Protein AF-A0A2V6A182-F1 (afdb_monomer)

Nearest PDB structures (foldseek):
  8a9o-assembly1_A  TM=6.576E-01  e=1.117E-03  Acinetobacter baumannii
  4yfj-assembly1_A  TM=7.147E-01  e=7.394E-03  Pseudomonas aeruginosa
  6bvc-assembly1_A-2  TM=6.873E-01  e=5.697E-03  Serratia marcescens
  7n1l-assembly7_P  TM=6.583E-01  e=4.685E-03  Brucella abortus 2308
  7n1l-assembly4_F  TM=6.719E-01  e=2.390E-02  Brucella abortus 2308

Sequence (150 aa):
ARAESLRAAAELTNTIYDGLDVGSEIRAISTQALGDTVLLSDGSRLAGFALCHCGANTEAGNDTCYIKFAAVRPGRTAARLFDRLLAACDSFAVSRRLKRIEAGVNLARQEAHQKMLARGFRIAFQGVTMHKPNEPGYSRSGMYVIDDWR

Structure (mmCIF, N/CA/C/O backbone):
data_AF-A0A2V6A182-F1
#
_entry.id   AF-A0A2V6A182-F1
#
loop_
_atom_site.group_PDB
_atom_site.id
_atom_site.type_symbol
_atom_site.label_atom_id
_atom_site.label_alt_id
_atom_site.label_comp_id
_atom_site.label_asym_id
_atom_site.label_entity_id
_atom_site.label_seq_id
_atom_site.pdbx_PDB_ins_code
_atom_site.Cartn_x
_atom_site.Cartn_y
_atom_site.Cartn_z
_atom_site.occupancy
_atom_site.B_iso_or_equiv
_atom_site.auth_seq_id
_atom_site.auth_comp_id
_atom_site.auth_asym_id
_atom_site.auth_atom_id
_atom_site.pdbx_PDB_model_num
ATOM 1 N N . ALA A 1 1 ? -13.293 7.796 -11.634 1.00 66.69 1 ALA A N 1
ATOM 2 C CA . ALA A 1 1 ? -11.907 7.307 -11.834 1.00 66.69 1 ALA A CA 1
ATOM 3 C C . ALA A 1 1 ? -10.889 8.081 -10.978 1.00 66.69 1 ALA A C 1
ATOM 5 O O . ALA A 1 1 ? -10.946 7.929 -9.772 1.00 66.69 1 ALA A O 1
ATOM 6 N N . ARG A 1 2 ? -10.001 8.954 -11.495 1.00 79.06 2 ARG A N 1
ATOM 7 C CA . ARG A 1 2 ? -8.882 9.515 -10.684 1.00 79.06 2 ARG A CA 1
ATOM 8 C C . ARG A 1 2 ? -9.300 10.344 -9.460 1.00 79.06 2 ARG A C 1
ATOM 10 O O . ARG A 1 2 ? -8.796 10.120 -8.365 1.00 79.06 2 ARG A O 1
ATOM 17 N N . ALA A 1 3 ? -10.223 11.291 -9.629 1.00 82.56 3 ALA A N 1
ATOM 18 C CA . ALA A 1 3 ? -10.722 12.119 -8.521 1.00 82.56 3 ALA A CA 1
ATOM 19 C C . ALA A 1 3 ? -11.501 11.307 -7.467 1.00 82.56 3 ALA A C 1
ATOM 21 O O . ALA A 1 3 ? -11.659 11.726 -6.326 1.00 82.56 3 ALA A O 1
ATOM 22 N N . GLU A 1 4 ? -12.014 10.147 -7.857 1.00 84.38 4 GLU A N 1
ATOM 23 C CA . GLU A 1 4 ? -12.706 9.213 -6.974 1.00 84.38 4 GLU A CA 1
ATOM 24 C C . GLU A 1 4 ? -11.703 8.344 -6.210 1.00 84.38 4 GLU A C 1
ATOM 26 O O . GLU A 1 4 ? -11.823 8.229 -4.998 1.00 84.38 4 GLU A O 1
ATOM 31 N N . SER A 1 5 ? -10.646 7.851 -6.869 1.00 85.88 5 SER A N 1
ATOM 32 C CA . SER A 1 5 ? -9.537 7.154 -6.207 1.00 85.88 5 SER A CA 1
ATOM 33 C C . SER A 1 5 ? -8.834 8.036 -5.173 1.00 85.88 5 SER A C 1
ATOM 35 O O . SER A 1 5 ? -8.532 7.560 -4.086 1.00 85.88 5 SER A O 1
ATOM 37 N N . LEU A 1 6 ? -8.625 9.326 -5.471 1.00 94.06 6 LEU A N 1
ATOM 38 C CA . LEU A 1 6 ? -8.059 10.286 -4.514 1.00 94.06 6 LEU A CA 1
ATOM 39 C C . LEU A 1 6 ? -8.958 10.474 -3.287 1.00 94.06 6 LEU A C 1
ATOM 41 O O . LEU A 1 6 ? -8.467 10.431 -2.163 1.00 94.06 6 LEU A O 1
ATOM 45 N N . ARG A 1 7 ? -10.270 10.644 -3.494 1.00 94.88 7 ARG A N 1
ATOM 46 C CA . ARG A 1 7 ? -11.231 10.769 -2.388 1.00 94.88 7 ARG A CA 1
ATOM 47 C C . ARG A 1 7 ? -11.294 9.497 -1.551 1.00 94.88 7 ARG A C 1
ATOM 49 O O . ARG A 1 7 ? -11.180 9.572 -0.337 1.00 94.88 7 ARG A O 1
ATOM 56 N N . ALA A 1 8 ? -11.386 8.334 -2.188 1.00 94.75 8 ALA A N 1
ATOM 57 C CA . ALA A 1 8 ? -11.435 7.055 -1.491 1.00 94.75 8 ALA A CA 1
ATOM 58 C C . ALA A 1 8 ? -10.136 6.747 -0.724 1.00 94.75 8 ALA A C 1
ATOM 60 O O . ALA A 1 8 ? -10.189 6.181 0.369 1.00 94.75 8 ALA A O 1
ATOM 61 N N . ALA A 1 9 ? -8.975 7.127 -1.270 1.00 96.69 9 ALA A N 1
ATOM 62 C CA . ALA A 1 9 ? -7.695 7.015 -0.579 1.00 96.69 9 ALA A CA 1
ATOM 63 C C . ALA A 1 9 ? -7.649 7.930 0.650 1.00 96.69 9 ALA A C 1
ATOM 65 O O . ALA A 1 9 ? -7.329 7.442 1.728 1.00 96.69 9 ALA A O 1
ATOM 66 N N . ALA A 1 10 ? -8.054 9.199 0.510 1.00 96.81 10 ALA A N 1
ATOM 67 C CA . ALA A 1 10 ? -8.132 10.150 1.620 1.00 96.81 10 ALA A CA 1
ATOM 68 C C . ALA A 1 10 ? -9.115 9.694 2.714 1.00 96.81 10 ALA A C 1
ATOM 70 O O . ALA A 1 10 ? -8.832 9.793 3.905 1.00 96.81 10 ALA A O 1
ATOM 71 N N . GLU A 1 11 ? -10.269 9.144 2.332 1.00 96.44 11 GLU A N 1
ATOM 72 C CA . GLU A 1 11 ? -11.206 8.537 3.281 1.00 96.44 11 GLU A CA 1
ATOM 73 C C . GLU A 1 11 ? -10.576 7.353 4.019 1.00 96.44 11 GLU A C 1
ATOM 75 O O . GLU A 1 11 ? -10.781 7.195 5.219 1.00 96.44 11 GLU A O 1
ATOM 80 N N . LEU A 1 12 ? -9.819 6.497 3.325 1.00 97.75 12 LEU A N 1
ATOM 81 C CA . LEU A 1 12 ? -9.155 5.355 3.948 1.00 97.75 12 LEU A CA 1
ATOM 82 C C . LEU A 1 12 ? -8.046 5.810 4.901 1.00 97.75 12 LEU A C 1
ATOM 84 O O . LEU A 1 12 ? -8.001 5.331 6.034 1.00 97.75 12 LEU A O 1
ATOM 88 N N . THR A 1 13 ? -7.176 6.727 4.487 1.00 97.94 13 THR A N 1
ATOM 89 C CA . THR A 1 13 ? -6.059 7.193 5.318 1.00 97.94 13 THR A CA 1
ATOM 90 C C . THR A 1 13 ? -6.530 7.957 6.552 1.00 97.94 13 THR A C 1
ATOM 92 O O . THR A 1 13 ? -5.987 7.722 7.628 1.00 97.94 13 THR A O 1
ATOM 95 N N . ASN A 1 14 ? -7.622 8.724 6.465 1.00 97.12 14 ASN A N 1
ATOM 96 C CA . ASN A 1 14 ? -8.239 9.350 7.641 1.00 97.12 14 ASN A CA 1
ATOM 97 C C . ASN A 1 14 ? -8.780 8.333 8.664 1.00 97.12 14 ASN A C 1
ATOM 99 O O . ASN A 1 14 ? -8.848 8.635 9.852 1.00 97.12 14 ASN A O 1
ATOM 103 N N . THR A 1 15 ? -9.125 7.102 8.254 1.00 96.38 15 THR A N 1
ATOM 104 C CA . THR A 1 15 ? -9.464 6.043 9.231 1.00 96.38 15 THR A CA 1
ATOM 105 C C . THR A 1 15 ? -8.251 5.469 9.965 1.00 96.38 15 THR A C 1
ATOM 107 O O . THR A 1 15 ? -8.418 4.775 10.967 1.00 96.38 15 THR A O 1
ATOM 110 N N . ILE A 1 16 ? -7.040 5.729 9.472 1.00 97.19 16 ILE A N 1
ATOM 111 C CA . ILE A 1 16 ? -5.779 5.267 10.062 1.00 97.19 16 ILE A CA 1
ATOM 112 C C . ILE A 1 16 ? -5.229 6.335 11.002 1.00 97.19 16 ILE A C 1
ATOM 114 O O . ILE A 1 16 ? -4.890 6.039 12.152 1.00 97.19 16 ILE A O 1
ATOM 118 N N . TYR A 1 17 ? -5.149 7.569 10.510 1.00 95.94 17 TYR A N 1
ATOM 119 C CA . TYR A 1 17 ? -4.673 8.715 11.264 1.00 95.94 17 TYR A CA 1
ATOM 120 C C . TYR A 1 17 ? -5.274 9.998 10.698 1.00 95.94 17 TYR A C 1
ATOM 122 O O . TYR A 1 17 ? -5.311 10.179 9.481 1.00 95.94 17 TYR A O 1
ATOM 130 N N . ASP A 1 18 ? -5.745 10.868 11.586 1.00 95.12 18 ASP A N 1
ATOM 131 C CA . ASP A 1 18 ? -6.355 12.131 11.187 1.00 95.12 18 ASP A CA 1
ATOM 132 C C . ASP A 1 18 ? -5.336 13.010 10.452 1.00 95.12 18 ASP A C 1
ATOM 134 O O . ASP A 1 18 ? -4.199 13.174 10.899 1.00 95.12 18 ASP A O 1
ATOM 138 N N . GLY A 1 19 ? -5.727 13.518 9.285 1.00 93.06 19 GLY A N 1
ATOM 139 C CA . GLY A 1 19 ? -4.863 14.336 8.437 1.00 93.06 19 GLY A CA 1
ATOM 140 C C . GLY A 1 19 ? -3.784 13.571 7.663 1.00 93.06 19 GLY A C 1
ATOM 141 O O . GLY A 1 19 ? -2.987 14.205 6.972 1.00 93.06 19 GLY A O 1
ATOM 142 N N . LEU A 1 20 ? -3.743 12.232 7.720 1.00 95.38 20 LEU A N 1
ATOM 143 C CA . LEU A 1 20 ? -2.855 11.455 6.851 1.00 95.38 20 LEU A CA 1
ATOM 144 C C . LEU A 1 20 ? -3.336 11.564 5.398 1.00 95.38 20 LEU A C 1
ATOM 146 O O . LEU A 1 20 ? -4.348 10.971 5.026 1.00 95.38 20 LEU A O 1
ATOM 150 N N . ASP A 1 21 ? -2.593 12.292 4.569 1.00 94.62 21 ASP A N 1
ATOM 151 C CA . ASP A 1 21 ? -2.889 12.492 3.149 1.00 94.62 21 ASP A CA 1
ATOM 152 C C . ASP A 1 21 ? -1.681 12.118 2.282 1.00 94.62 21 ASP A C 1
ATOM 154 O O . ASP A 1 21 ? -0.591 12.664 2.426 1.00 94.62 21 ASP A O 1
ATOM 158 N N . VAL A 1 22 ? -1.898 11.189 1.349 1.00 95.69 22 VAL A N 1
ATOM 159 C CA . VAL A 1 22 ? -0.913 10.758 0.339 1.00 95.69 22 VAL A CA 1
ATOM 160 C C . VAL A 1 22 ? -1.363 11.122 -1.081 1.00 95.69 22 VAL A C 1
ATOM 162 O O . VAL A 1 22 ? -0.897 10.570 -2.078 1.00 95.69 22 VAL A O 1
ATOM 165 N N . GLY A 1 23 ? -2.303 12.059 -1.207 1.00 95.75 23 GLY A N 1
ATOM 166 C CA . GLY A 1 23 ? -2.850 12.505 -2.480 1.00 95.75 23 GLY A CA 1
ATOM 167 C C . GLY A 1 23 ? -1.812 13.174 -3.379 1.00 95.75 23 GLY A C 1
ATOM 168 O O . GLY A 1 23 ? -1.917 13.061 -4.603 1.00 95.75 23 GLY A O 1
ATOM 169 N N . SER A 1 24 ? -0.807 13.849 -2.809 1.00 94.62 24 SER A N 1
ATOM 170 C CA . SER A 1 24 ? 0.342 14.371 -3.566 1.00 94.62 24 SER A CA 1
ATOM 171 C C . SER A 1 24 ? 1.125 13.243 -4.229 1.00 94.62 24 SER A C 1
ATOM 173 O O . SER A 1 24 ? 1.397 13.339 -5.422 1.00 94.62 24 SER A O 1
ATOM 175 N N . GLU A 1 25 ? 1.384 12.154 -3.506 1.00 94.31 25 GLU A N 1
ATOM 176 C CA . GLU A 1 25 ? 2.102 10.977 -4.006 1.00 94.31 25 GLU A CA 1
ATOM 177 C C . GLU A 1 25 ? 1.318 10.270 -5.118 1.00 94.31 25 GLU A C 1
ATOM 179 O O . GLU A 1 25 ? 1.850 10.010 -6.197 1.00 94.31 25 GLU A O 1
ATOM 184 N N . ILE A 1 26 ? 0.010 10.055 -4.922 1.00 95.12 26 ILE A N 1
ATOM 185 C CA . ILE A 1 26 ? -0.874 9.506 -5.968 1.00 95.12 26 ILE A CA 1
ATOM 186 C C . ILE A 1 26 ? -0.833 10.391 -7.220 1.00 95.12 26 ILE A C 1
ATOM 188 O O . ILE A 1 26 ? -0.831 9.899 -8.354 1.00 95.12 26 ILE A O 1
ATOM 192 N N . ARG A 1 27 ? -0.812 11.720 -7.041 1.00 95.19 27 ARG A N 1
ATOM 193 C CA . ARG A 1 27 ? -0.713 12.640 -8.175 1.00 95.19 27 ARG A CA 1
ATOM 194 C C . ARG A 1 27 ? 0.639 12.527 -8.870 1.00 95.19 27 ARG A C 1
ATOM 196 O O . ARG A 1 27 ? 0.631 12.404 -10.095 1.00 95.19 27 ARG A O 1
ATOM 203 N N . ALA A 1 28 ? 1.727 12.523 -8.102 1.00 93.44 28 ALA A N 1
ATOM 204 C CA . ALA A 1 28 ? 3.100 12.442 -8.581 1.00 93.44 28 ALA A CA 1
ATOM 205 C C . ALA A 1 28 ? 3.329 11.188 -9.428 1.00 93.44 28 ALA A C 1
ATOM 207 O O . ALA A 1 28 ? 3.796 11.319 -10.560 1.00 93.44 28 ALA A O 1
ATOM 208 N N . ILE A 1 29 ? 2.891 10.014 -8.948 1.00 93.31 29 ILE A N 1
ATOM 209 C CA . ILE A 1 29 ? 2.988 8.740 -9.679 1.00 93.31 29 ILE A CA 1
ATOM 210 C C . ILE A 1 29 ? 2.455 8.875 -11.099 1.00 93.31 29 ILE A C 1
ATOM 212 O O . ILE A 1 29 ? 3.135 8.516 -12.059 1.00 93.31 29 ILE A O 1
ATOM 216 N N . SER A 1 30 ? 1.259 9.443 -11.246 1.00 90.88 30 SER A N 1
ATOM 217 C CA . SER A 1 30 ? 0.649 9.580 -12.562 1.00 90.88 30 SER A CA 1
ATOM 218 C C . SER A 1 30 ? 1.258 10.709 -13.395 1.00 90.88 30 SER A C 1
ATOM 220 O O . SER A 1 30 ? 1.382 10.546 -14.604 1.00 90.88 30 SER A O 1
ATOM 222 N N . THR A 1 31 ? 1.611 11.853 -12.801 1.00 93.81 31 THR A N 1
ATOM 223 C CA . THR A 1 31 ? 2.147 12.997 -13.565 1.00 93.81 31 THR A CA 1
ATOM 224 C C . THR A 1 31 ? 3.588 12.796 -14.018 1.00 93.81 31 THR A C 1
ATOM 226 O O . THR A 1 31 ? 3.985 13.365 -15.026 1.00 93.81 31 THR A O 1
ATOM 229 N N . GLN A 1 32 ? 4.365 12.011 -13.272 1.00 93.50 32 GLN A N 1
ATOM 230 C CA . GLN A 1 32 ? 5.792 11.786 -13.515 1.00 93.50 32 GLN A CA 1
ATOM 231 C C . GLN A 1 32 ? 6.084 10.356 -13.999 1.00 93.50 32 GLN A C 1
ATOM 233 O O . GLN A 1 32 ? 7.243 9.990 -14.153 1.00 93.50 32 GLN A O 1
ATOM 238 N N . ALA A 1 3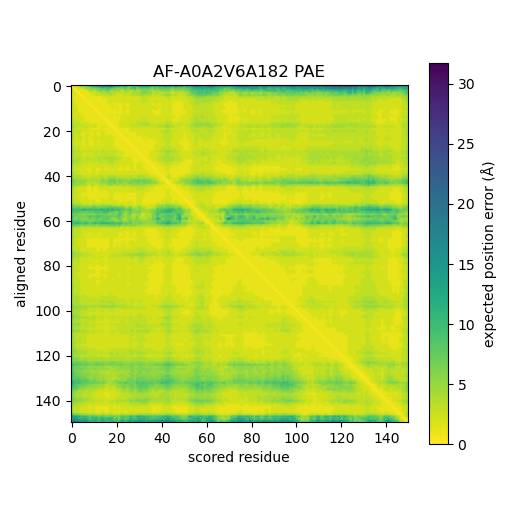3 ? 5.042 9.551 -14.245 1.00 92.44 33 ALA A N 1
ATOM 239 C CA . ALA A 1 33 ? 5.149 8.159 -14.685 1.00 92.44 33 ALA A CA 1
ATOM 240 C C . ALA A 1 33 ? 6.057 7.299 -13.780 1.00 92.44 33 ALA A C 1
ATOM 242 O O . ALA A 1 33 ? 6.861 6.506 -14.265 1.00 92.44 33 ALA A O 1
ATOM 243 N N . LEU A 1 34 ? 5.915 7.448 -12.458 1.00 94.38 34 LEU A N 1
ATOM 244 C CA . LEU A 1 34 ? 6.768 6.757 -11.478 1.00 94.38 34 LEU A CA 1
ATOM 245 C C . LEU A 1 34 ? 6.354 5.303 -11.237 1.00 94.38 34 LEU A C 1
ATOM 247 O O . LEU A 1 34 ? 7.073 4.564 -10.576 1.00 94.38 34 LEU A O 1
ATOM 251 N N . GLY A 1 35 ? 5.190 4.889 -11.735 1.00 94.38 35 GLY A N 1
ATOM 252 C CA . GLY A 1 35 ? 4.637 3.558 -11.528 1.00 94.38 35 GLY A CA 1
ATOM 253 C C . GLY A 1 35 ? 3.116 3.583 -11.557 1.00 94.38 35 GLY A C 1
ATOM 254 O O . GLY A 1 35 ? 2.536 4.185 -12.460 1.00 94.38 35 GLY A O 1
ATOM 255 N N . ASP A 1 36 ? 2.469 2.933 -10.591 1.00 95.75 36 ASP A N 1
ATOM 256 C CA . ASP A 1 36 ? 1.009 2.824 -10.550 1.00 95.75 36 ASP A CA 1
ATOM 257 C C . ASP A 1 36 ? 0.449 2.777 -9.120 1.00 95.75 36 ASP A C 1
ATOM 259 O O . ASP A 1 36 ? 1.152 2.476 -8.152 1.00 95.75 36 ASP A O 1
ATOM 263 N N . THR A 1 37 ? -0.848 3.056 -8.992 1.00 96.50 37 THR A N 1
ATOM 264 C CA . THR A 1 37 ? -1.595 2.869 -7.746 1.00 96.50 37 THR A CA 1
ATOM 265 C C . THR A 1 37 ? -2.405 1.579 -7.829 1.00 96.50 37 THR A C 1
ATOM 267 O O . THR A 1 37 ? -3.422 1.507 -8.517 1.00 96.50 37 THR A O 1
ATOM 270 N N . VAL A 1 38 ? -1.995 0.561 -7.073 1.00 97.38 38 VAL A N 1
ATOM 271 C CA . VAL A 1 38 ? -2.753 -0.688 -6.935 1.00 97.38 38 VAL A CA 1
ATOM 272 C C . VAL A 1 38 ? -3.932 -0.444 -5.998 1.00 97.38 38 VAL A C 1
ATOM 274 O O . VAL A 1 38 ? -3.744 -0.010 -4.863 1.00 97.38 38 VAL A O 1
ATOM 277 N N . LEU A 1 39 ? -5.151 -0.735 -6.454 1.00 97.12 39 LEU A N 1
ATOM 278 C CA . LEU A 1 39 ? -6.383 -0.557 -5.683 1.00 97.12 39 LEU A CA 1
ATOM 279 C C . LEU A 1 39 ? -6.986 -1.914 -5.310 1.00 97.12 39 LEU A C 1
ATOM 281 O O . LEU A 1 39 ? -7.140 -2.792 -6.156 1.00 97.12 39 LEU A O 1
ATOM 285 N N . LEU A 1 40 ? -7.373 -2.068 -4.044 1.00 97.56 40 LEU A N 1
ATOM 286 C CA . LEU A 1 40 ? -8.094 -3.228 -3.533 1.00 97.56 40 LEU A CA 1
ATOM 287 C C . LEU A 1 40 ? -9.499 -2.807 -3.098 1.00 97.56 40 LEU A C 1
ATOM 289 O O . LEU A 1 40 ? -9.668 -2.119 -2.089 1.00 97.56 40 LEU A O 1
ATOM 293 N N . SER A 1 41 ? -10.510 -3.274 -3.824 1.00 94.88 41 SER A N 1
ATOM 294 C CA . SER A 1 41 ? -11.918 -3.049 -3.484 1.00 94.88 41 SER A CA 1
ATOM 295 C C . SER A 1 41 ? -12.497 -4.188 -2.636 1.00 94.88 41 SER A C 1
ATOM 297 O O . SER A 1 41 ? -12.107 -5.357 -2.760 1.00 94.88 41 SER A O 1
ATOM 299 N N . ASP A 1 42 ? -13.459 -3.844 -1.783 1.00 91.06 42 ASP A N 1
ATOM 300 C CA . ASP A 1 42 ? -14.355 -4.781 -1.100 1.00 91.06 42 ASP A CA 1
ATOM 301 C C . ASP A 1 42 ? -15.795 -4.280 -1.285 1.00 91.06 42 ASP A C 1
ATOM 303 O O . ASP A 1 42 ? -16.215 -3.282 -0.691 1.00 91.06 42 ASP A O 1
ATOM 307 N N . GLY A 1 43 ? -16.512 -4.904 -2.224 1.00 89.56 43 GLY A N 1
ATOM 308 C CA . GLY A 1 43 ? -17.769 -4.374 -2.751 1.00 89.56 43 GLY A CA 1
ATOM 309 C C . GLY A 1 43 ? -17.573 -3.014 -3.428 1.00 89.56 43 GLY A C 1
ATOM 310 O O . GLY A 1 43 ? -16.707 -2.855 -4.287 1.00 89.56 43 GLY A O 1
ATOM 311 N N . SER A 1 44 ? -18.374 -2.025 -3.029 1.00 85.62 44 SER A N 1
ATOM 312 C CA . SER A 1 44 ? -18.333 -0.658 -3.567 1.00 85.62 44 SER A CA 1
ATOM 313 C C . SER A 1 44 ? -17.300 0.253 -2.898 1.00 85.62 44 SER A C 1
ATOM 315 O O . SER A 1 44 ? -17.203 1.425 -3.257 1.00 85.62 44 SER A O 1
ATOM 317 N N . ARG A 1 45 ? -16.545 -0.239 -1.907 1.00 90.62 45 ARG A N 1
ATOM 318 C CA . ARG A 1 45 ? -15.625 0.584 -1.111 1.00 90.62 45 ARG A CA 1
ATOM 319 C C . ARG A 1 45 ? -14.172 0.202 -1.346 1.00 90.62 45 ARG A C 1
ATOM 321 O O . ARG A 1 45 ? -13.836 -0.972 -1.497 1.00 90.62 45 ARG A O 1
ATOM 328 N N . LEU A 1 46 ? -13.296 1.204 -1.274 1.00 96.62 46 LEU A N 1
ATOM 329 C CA . LEU A 1 46 ? -11.857 0.976 -1.208 1.00 96.62 46 LEU A CA 1
ATOM 330 C C . LEU A 1 46 ? -11.507 0.344 0.146 1.00 96.62 46 LEU A C 1
ATOM 332 O O . LEU A 1 46 ? -11.787 0.905 1.216 1.00 96.62 46 LEU A O 1
ATOM 336 N N . ALA A 1 47 ? 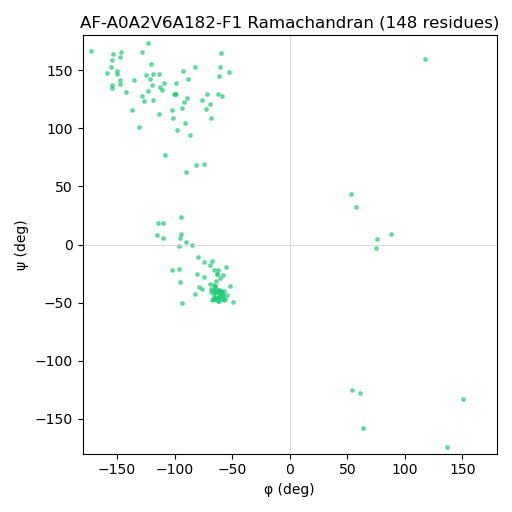-10.918 -0.844 0.076 1.00 97.75 47 ALA A N 1
ATOM 337 C CA . ALA A 1 47 ? -10.508 -1.653 1.215 1.00 97.75 47 ALA A CA 1
ATOM 338 C C . ALA A 1 47 ? -8.999 -1.579 1.468 1.00 97.75 47 ALA A C 1
ATOM 340 O O . ALA A 1 47 ? -8.558 -1.813 2.591 1.00 97.75 47 ALA A O 1
ATOM 341 N N . GLY A 1 48 ? -8.221 -1.222 0.449 1.00 98.44 48 GLY A N 1
ATOM 342 C CA . GLY A 1 48 ? -6.806 -0.910 0.562 1.00 98.44 48 GLY A CA 1
ATOM 343 C C . GLY A 1 48 ? -6.231 -0.376 -0.737 1.00 98.44 48 GLY A C 1
ATOM 344 O O . GLY A 1 48 ? 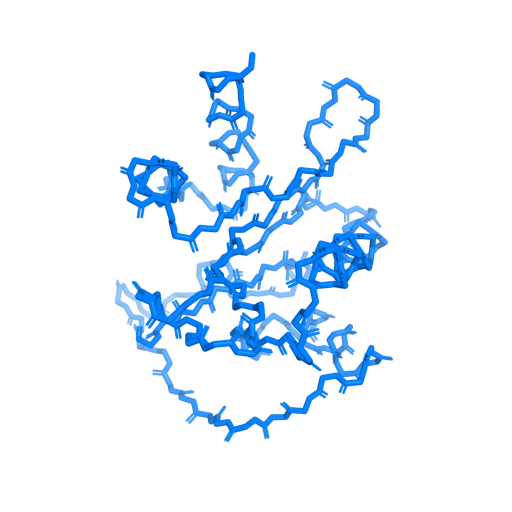-6.865 -0.473 -1.786 1.00 98.44 48 GLY A O 1
ATOM 345 N N . PHE A 1 49 ? -5.035 0.188 -0.667 1.00 98.56 49 PHE A N 1
ATOM 346 C CA . PHE A 1 49 ? -4.294 0.621 -1.843 1.00 98.56 49 PHE A CA 1
ATOM 347 C C . PHE A 1 49 ? -2.791 0.638 -1.580 1.00 98.56 49 PHE A C 1
ATOM 349 O O . PHE A 1 49 ? -2.360 0.708 -0.429 1.00 98.56 49 PHE A O 1
ATOM 356 N N . ALA A 1 50 ? -2.009 0.587 -2.654 1.00 98.44 50 ALA A N 1
ATOM 357 C CA . ALA A 1 50 ? -0.559 0.691 -2.620 1.00 98.44 50 ALA A CA 1
ATOM 358 C C . ALA A 1 50 ? -0.050 1.626 -3.722 1.00 98.44 50 ALA A C 1
ATOM 360 O O . ALA A 1 50 ? -0.564 1.631 -4.839 1.00 98.44 50 ALA A O 1
ATOM 361 N N . LEU A 1 51 ? 0.964 2.413 -3.387 1.00 97.31 51 LEU A N 1
ATOM 362 C CA . LEU A 1 51 ? 1.700 3.308 -4.266 1.00 97.31 51 LEU A CA 1
ATOM 363 C C . LEU A 1 51 ? 2.977 2.586 -4.691 1.00 97.31 51 LEU A C 1
ATOM 365 O O . LEU A 1 51 ? 3.938 2.507 -3.924 1.00 97.31 51 LEU A O 1
ATOM 369 N N . CYS A 1 52 ? 2.951 1.997 -5.884 1.00 97.25 52 CYS A N 1
ATOM 370 C CA . CYS A 1 52 ? 4.028 1.164 -6.399 1.00 97.25 52 CYS A CA 1
ATOM 371 C C . CYS A 1 52 ? 4.857 1.958 -7.404 1.00 97.25 52 CYS A C 1
ATOM 373 O O . CYS A 1 52 ? 4.359 2.325 -8.466 1.00 97.25 52 CYS A O 1
ATOM 375 N N . HIS A 1 53 ? 6.126 2.191 -7.085 1.00 96.19 53 HIS A N 1
ATOM 376 C CA . HIS A 1 53 ? 7.100 2.746 -8.012 1.00 96.19 53 HIS A CA 1
ATOM 377 C C . HIS A 1 53 ? 7.787 1.632 -8.809 1.00 96.19 53 HIS A C 1
ATOM 379 O O . HIS A 1 53 ? 8.080 0.561 -8.269 1.00 96.19 53 HIS A O 1
ATOM 385 N N . CYS A 1 54 ? 8.061 1.888 -10.086 1.00 94.25 54 CYS A N 1
ATOM 386 C CA . CYS A 1 54 ? 8.824 0.987 -10.943 1.00 94.25 54 CYS A CA 1
ATOM 387 C C . CYS A 1 54 ? 9.525 1.738 -12.084 1.00 94.25 54 CYS A C 1
ATOM 389 O O . CYS A 1 54 ? 8.907 2.558 -12.763 1.00 94.25 54 CYS A O 1
ATOM 391 N N . GLY A 1 55 ? 10.785 1.385 -12.355 1.00 89.50 55 GLY A N 1
ATOM 392 C CA . GLY A 1 55 ? 11.556 1.882 -13.497 1.00 89.50 55 GLY A CA 1
ATOM 393 C C . GLY A 1 55 ? 12.795 2.690 -13.103 1.00 89.50 55 GLY A C 1
ATOM 394 O O . GLY A 1 55 ? 12.889 3.223 -11.998 1.00 89.50 55 GLY A O 1
ATOM 395 N N . ALA A 1 56 ? 13.739 2.799 -14.044 1.00 82.25 56 ALA A N 1
ATOM 396 C CA . ALA A 1 56 ? 15.073 3.387 -13.858 1.00 82.25 56 ALA A CA 1
ATOM 397 C C . ALA A 1 56 ? 15.078 4.785 -13.226 1.00 82.25 56 ALA A C 1
ATOM 399 O O . ALA A 1 56 ? 15.969 5.115 -12.452 1.00 82.25 56 ALA A O 1
ATOM 400 N N . ASN A 1 57 ? 14.077 5.598 -13.566 1.00 85.19 57 ASN A N 1
ATOM 401 C CA . ASN A 1 57 ? 13.980 7.002 -13.167 1.00 85.19 57 ASN A CA 1
ATOM 402 C C . ASN A 1 57 ? 13.142 7.186 -11.892 1.00 85.19 57 ASN A C 1
ATOM 404 O O . ASN A 1 57 ? 12.540 8.236 -11.684 1.00 85.19 57 ASN A O 1
ATOM 408 N N . THR A 1 58 ? 13.047 6.142 -11.072 1.00 86.56 58 THR A N 1
ATOM 409 C CA . THR A 1 58 ? 12.242 6.111 -9.849 1.00 86.56 58 THR A CA 1
ATOM 410 C C . THR A 1 58 ? 13.098 5.639 -8.681 1.00 86.56 58 THR A C 1
ATOM 412 O O . THR A 1 58 ? 14.149 5.030 -8.879 1.00 86.56 58 THR A O 1
ATOM 415 N N . GLU A 1 59 ? 12.609 5.838 -7.458 1.00 80.69 59 GLU A N 1
ATOM 416 C CA . GLU A 1 59 ? 13.220 5.290 -6.234 1.00 80.69 59 GLU A CA 1
ATOM 417 C C . GLU A 1 59 ? 13.399 3.756 -6.276 1.00 80.69 59 GLU A C 1
ATOM 419 O O . GLU A 1 59 ? 14.214 3.214 -5.538 1.00 80.69 59 GLU A O 1
ATOM 424 N N . ALA A 1 60 ? 12.679 3.049 -7.157 1.00 84.88 60 ALA A N 1
ATOM 425 C CA . ALA A 1 60 ? 12.742 1.595 -7.280 1.00 84.88 60 ALA A CA 1
ATOM 426 C C . ALA A 1 60 ? 13.943 1.089 -8.106 1.00 84.88 60 ALA A C 1
ATOM 428 O O . ALA A 1 60 ? 14.365 -0.060 -7.967 1.00 84.88 60 ALA A O 1
ATOM 429 N N . GLY A 1 61 ? 14.478 1.905 -9.017 1.00 88.56 61 GLY A N 1
ATOM 430 C CA . GLY A 1 61 ? 15.399 1.425 -10.047 1.00 88.56 61 GLY A CA 1
ATOM 431 C C . GLY A 1 61 ? 14.759 0.412 -11.017 1.00 88.56 61 GLY A C 1
ATOM 432 O O . GLY A 1 61 ? 13.544 0.371 -11.212 1.00 88.56 61 GLY A O 1
ATOM 433 N N . ASN A 1 62 ? 15.591 -0.402 -11.677 1.00 85.50 62 ASN A N 1
ATOM 434 C CA . ASN A 1 62 ? 15.186 -1.168 -12.869 1.00 85.50 62 ASN A CA 1
ATOM 435 C C . ASN A 1 62 ? 14.371 -2.442 -12.606 1.00 85.50 62 ASN A C 1
ATOM 437 O O . ASN A 1 62 ? 13.494 -2.771 -13.396 1.00 85.50 62 ASN A O 1
ATOM 441 N N . ASP A 1 63 ? 14.674 -3.172 -11.534 1.00 93.50 63 ASP A N 1
ATOM 442 C CA . ASP A 1 63 ? 14.197 -4.550 -11.333 1.00 93.50 63 ASP A CA 1
ATOM 443 C C . ASP A 1 63 ? 13.254 -4.693 -10.124 1.00 93.50 63 ASP A C 1
ATOM 445 O O . ASP A 1 63 ? 12.895 -5.810 -9.739 1.00 93.50 63 ASP A O 1
ATOM 449 N N . THR A 1 64 ? 12.849 -3.580 -9.514 1.00 95.94 64 THR A N 1
ATOM 450 C CA . THR A 1 64 ? 12.112 -3.570 -8.246 1.00 95.94 64 THR A CA 1
ATOM 451 C C . THR A 1 64 ? 10.746 -2.920 -8.411 1.00 95.94 64 THR A C 1
ATOM 453 O O . THR A 1 64 ? 10.608 -1.873 -9.038 1.00 95.94 64 THR A O 1
ATOM 456 N N . CYS A 1 65 ? 9.732 -3.528 -7.799 1.00 97.06 65 CYS A N 1
ATOM 457 C CA . CYS A 1 65 ? 8.492 -2.850 -7.444 1.00 97.06 65 CYS A CA 1
ATOM 458 C C . CYS A 1 65 ? 8.646 -2.298 -6.029 1.00 97.06 65 CYS A C 1
ATOM 460 O O . CYS A 1 65 ? 8.592 -3.051 -5.056 1.00 97.06 65 CYS A O 1
ATOM 462 N N . TYR A 1 66 ? 8.850 -0.996 -5.904 1.00 97.00 66 TYR A N 1
ATOM 463 C CA . TYR A 1 66 ? 9.005 -0.364 -4.602 1.00 97.00 66 TYR A CA 1
ATOM 464 C C . TYR A 1 66 ? 7.659 0.164 -4.108 1.00 97.00 66 TYR A C 1
ATOM 466 O O . TYR A 1 66 ? 7.038 1.013 -4.744 1.00 97.00 66 TYR A O 1
ATOM 474 N N . ILE A 1 67 ? 7.176 -0.365 -2.988 1.00 97.56 67 ILE A N 1
ATOM 475 C CA . ILE A 1 67 ? 5.936 0.074 -2.351 1.00 97.56 67 ILE A CA 1
ATOM 476 C C . ILE A 1 67 ? 6.278 1.241 -1.423 1.00 97.56 67 ILE A C 1
ATOM 478 O O . ILE A 1 67 ? 6.641 1.030 -0.265 1.00 97.56 67 ILE A O 1
ATOM 482 N N . LYS A 1 68 ? 6.136 2.467 -1.935 1.00 95.75 68 LYS A N 1
ATOM 483 C CA . LYS A 1 68 ? 6.416 3.701 -1.182 1.00 95.75 68 LYS A CA 1
ATOM 484 C C . LYS A 1 68 ? 5.427 3.897 -0.032 1.00 95.75 68 LYS A C 1
ATOM 486 O O . LYS A 1 68 ? 5.794 4.313 1.062 1.00 95.75 68 LYS A O 1
ATOM 491 N N . PHE A 1 69 ? 4.164 3.564 -0.284 1.00 97.81 69 PHE A N 1
ATOM 492 C CA . PHE A 1 69 ? 3.100 3.577 0.711 1.00 97.81 69 PHE A CA 1
ATOM 493 C C . PHE A 1 69 ? 2.093 2.477 0.400 1.00 97.81 69 PHE A C 1
ATOM 495 O O . PHE A 1 69 ? 1.752 2.264 -0.761 1.00 97.81 69 PHE A O 1
ATOM 502 N N . ALA A 1 70 ? 1.564 1.804 1.412 1.00 98.44 70 ALA A N 1
ATOM 503 C CA . ALA A 1 70 ? 0.376 0.981 1.258 1.00 98.44 70 ALA A CA 1
ATOM 504 C C . ALA A 1 70 ? -0.420 0.933 2.550 1.00 98.44 70 ALA A C 1
ATOM 506 O O . ALA A 1 70 ? 0.138 0.927 3.643 1.00 98.44 70 ALA A O 1
ATOM 507 N N . ALA A 1 71 ? -1.733 0.841 2.426 1.00 98.50 71 ALA A N 1
ATOM 508 C CA . ALA A 1 71 ? -2.610 0.781 3.575 1.00 98.50 71 ALA A CA 1
ATOM 509 C C . ALA A 1 71 ? -3.866 -0.020 3.263 1.00 98.50 71 ALA A C 1
ATOM 511 O O . ALA A 1 71 ? -4.371 -0.013 2.139 1.00 98.50 71 ALA A O 1
ATOM 512 N N . VAL A 1 72 ? -4.406 -0.672 4.287 1.00 98.62 72 VAL A N 1
ATOM 513 C CA . VAL A 1 72 ? -5.745 -1.264 4.253 1.00 98.62 72 VAL A CA 1
ATOM 514 C C . VAL A 1 72 ? -6.612 -0.659 5.341 1.00 98.62 72 VAL A C 1
ATOM 516 O O . VAL A 1 72 ? -6.118 -0.172 6.358 1.00 98.62 72 VAL A O 1
ATOM 519 N N . ARG A 1 73 ? -7.926 -0.704 5.131 1.00 97.38 73 ARG A N 1
ATOM 520 C CA . ARG A 1 73 ? -8.898 -0.215 6.101 1.00 97.38 73 ARG A CA 1
ATOM 521 C C . ARG A 1 73 ? -8.742 -0.972 7.431 1.00 97.38 73 ARG A C 1
ATOM 523 O O . ARG A 1 73 ? -8.783 -2.208 7.416 1.00 97.38 73 ARG A O 1
ATOM 530 N N . PRO A 1 74 ? -8.611 -0.269 8.571 1.00 96.81 74 PRO A N 1
ATOM 531 C CA . PRO A 1 74 ? -8.570 -0.906 9.880 1.00 96.81 74 PRO A CA 1
ATOM 532 C C . PRO A 1 74 ? -9.843 -1.698 10.189 1.00 96.81 74 PRO A C 1
ATOM 534 O O . PRO A 1 74 ? -10.934 -1.377 9.716 1.00 96.81 74 PRO A O 1
ATOM 537 N N . GLY A 1 75 ? -9.708 -2.726 11.025 1.00 95.81 75 GLY A N 1
ATOM 538 C CA . GLY A 1 75 ? -10.826 -3.536 11.501 1.00 95.81 75 GLY A CA 1
ATOM 539 C C . GLY A 1 75 ? -10.525 -5.031 11.494 1.00 95.81 75 GLY A C 1
ATOM 540 O O . GLY A 1 75 ? -9.416 -5.469 11.195 1.00 95.81 75 GLY A O 1
ATOM 541 N N . ARG A 1 76 ? -11.546 -5.839 11.801 1.00 95.94 76 ARG A N 1
ATOM 542 C CA . ARG A 1 76 ? -11.415 -7.299 11.979 1.00 95.94 76 ARG A CA 1
ATOM 543 C C . ARG A 1 76 ? -10.863 -8.030 10.752 1.00 95.94 76 ARG A C 1
ATOM 545 O O . ARG A 1 76 ? -10.267 -9.091 10.883 1.00 95.94 76 ARG A O 1
ATOM 552 N N . THR A 1 77 ? -11.060 -7.477 9.558 1.00 96.50 77 THR A N 1
ATOM 553 C CA . THR A 1 77 ? -10.598 -8.065 8.295 1.00 96.50 77 THR A CA 1
ATOM 554 C C . THR A 1 77 ? -9.258 -7.513 7.818 1.00 96.50 77 THR A C 1
ATOM 556 O O . THR A 1 77 ? -8.780 -7.972 6.782 1.00 96.50 77 THR A O 1
ATOM 559 N N . ALA A 1 78 ? -8.641 -6.562 8.530 1.00 97.81 78 ALA A N 1
ATOM 560 C CA . ALA A 1 78 ? -7.460 -5.839 8.057 1.00 97.81 78 ALA A CA 1
ATOM 561 C C . ALA A 1 78 ? -6.284 -6.776 7.737 1.00 97.81 78 ALA A C 1
ATOM 563 O O . ALA A 1 78 ? -5.695 -6.661 6.669 1.00 97.81 78 ALA A O 1
ATOM 564 N N . ALA A 1 79 ? -6.037 -7.796 8.566 1.00 98.19 79 ALA A N 1
ATOM 565 C CA . ALA A 1 79 ? -5.009 -8.807 8.306 1.00 98.19 79 ALA A CA 1
ATOM 566 C C . ALA A 1 79 ? -5.193 -9.510 6.947 1.00 98.19 79 ALA A C 1
ATOM 568 O O . ALA A 1 79 ? -4.257 -9.628 6.161 1.00 98.19 79 ALA A O 1
ATOM 569 N N . ARG A 1 80 ? -6.428 -9.940 6.650 1.00 97.94 80 ARG A N 1
ATOM 570 C CA . ARG A 1 80 ? -6.788 -10.604 5.387 1.00 97.94 80 ARG A CA 1
ATOM 571 C C . ARG A 1 80 ? -6.720 -9.638 4.205 1.00 97.94 80 ARG A C 1
ATOM 573 O O . ARG A 1 80 ? -6.329 -10.033 3.110 1.00 97.94 80 ARG A O 1
ATOM 580 N N . LEU A 1 81 ? -7.134 -8.386 4.403 1.00 98.44 81 LEU A N 1
ATOM 581 C CA . LEU A 1 81 ? -7.030 -7.351 3.375 1.00 98.44 81 LEU A CA 1
ATOM 582 C C . LEU A 1 81 ? -5.567 -7.050 3.051 1.00 98.44 81 LEU A C 1
ATOM 584 O O . LEU A 1 81 ? -5.238 -6.902 1.880 1.00 98.44 81 LEU A O 1
ATOM 588 N N . PHE A 1 82 ? -4.691 -7.024 4.054 1.00 98.62 82 PHE A N 1
ATOM 589 C CA . PHE A 1 82 ? -3.266 -6.782 3.864 1.00 98.62 82 PHE A CA 1
ATOM 590 C C . PHE A 1 82 ? -2.601 -7.908 3.068 1.00 98.62 82 PHE A C 1
ATOM 592 O O . PHE A 1 82 ? -1.885 -7.633 2.109 1.00 98.62 82 PHE A O 1
ATOM 599 N N . ASP A 1 83 ? -2.928 -9.171 3.364 1.00 98.56 83 ASP A N 1
ATOM 600 C CA . ASP A 1 83 ? -2.476 -10.314 2.558 1.00 98.56 83 ASP A CA 1
ATOM 601 C C . ASP A 1 83 ? -2.915 -10.208 1.091 1.00 98.56 83 ASP A C 1
ATOM 603 O O . ASP A 1 83 ? -2.124 -10.461 0.179 1.00 98.56 83 ASP A O 1
ATOM 607 N N . ARG A 1 84 ? -4.174 -9.812 0.855 1.00 98.44 84 ARG A N 1
ATOM 608 C CA . ARG A 1 84 ? -4.707 -9.590 -0.499 1.00 98.44 84 ARG A CA 1
ATOM 609 C C . ARG A 1 84 ? -4.005 -8.431 -1.201 1.00 98.44 84 ARG A C 1
ATOM 611 O O . ARG A 1 84 ? -3.726 -8.541 -2.390 1.00 98.44 84 ARG A O 1
ATOM 618 N N . LEU A 1 85 ? -3.724 -7.343 -0.486 1.00 98.75 85 LEU A N 1
ATOM 619 C CA . LEU A 1 85 ? -3.044 -6.179 -1.046 1.00 98.75 85 LEU A CA 1
ATOM 620 C C . LEU A 1 85 ? -1.606 -6.524 -1.446 1.00 98.75 85 LEU A C 1
ATOM 622 O O . LEU A 1 85 ? -1.211 -6.222 -2.565 1.00 98.75 85 LEU A O 1
ATOM 626 N N . LEU A 1 86 ? -0.856 -7.234 -0.596 1.00 98.56 86 LEU A N 1
ATOM 627 C CA . LEU A 1 86 ? 0.492 -7.700 -0.935 1.00 98.56 86 LEU A CA 1
ATOM 628 C C . LEU A 1 86 ? 0.490 -8.647 -2.145 1.00 98.56 86 LEU A C 1
ATOM 630 O O . LEU A 1 86 ? 1.360 -8.533 -3.003 1.00 98.56 86 LEU A O 1
ATOM 634 N N . ALA A 1 87 ? -0.499 -9.540 -2.257 1.00 98.38 87 ALA A N 1
ATOM 635 C CA . ALA A 1 87 ? -0.659 -10.394 -3.438 1.00 98.38 87 ALA A CA 1
ATOM 636 C C . ALA A 1 87 ? -0.986 -9.595 -4.716 1.00 98.38 87 ALA A C 1
ATOM 638 O O . ALA A 1 87 ? -0.525 -9.941 -5.804 1.00 98.38 87 ALA A O 1
ATOM 639 N N . ALA A 1 88 ? -1.762 -8.514 -4.595 1.00 98.50 88 ALA A N 1
ATOM 640 C CA . ALA A 1 88 ? -2.046 -7.617 -5.711 1.00 98.50 88 ALA A CA 1
ATOM 641 C C . ALA A 1 88 ? -0.791 -6.843 -6.151 1.00 98.50 88 ALA A C 1
ATOM 643 O O . ALA A 1 88 ? -0.538 -6.734 -7.349 1.00 98.50 88 ALA A O 1
ATOM 644 N N . CYS A 1 89 ? 0.031 -6.373 -5.205 1.00 98.38 89 CYS A N 1
ATOM 645 C CA . CYS A 1 89 ? 1.325 -5.754 -5.509 1.00 98.38 89 CYS A CA 1
ATOM 646 C C . CYS A 1 89 ? 2.290 -6.734 -6.191 1.00 98.38 89 CYS A C 1
ATOM 648 O O . CYS A 1 89 ? 2.981 -6.355 -7.131 1.00 98.38 89 CYS A O 1
ATOM 650 N N . ASP A 1 90 ? 2.306 -7.997 -5.762 1.00 97.69 90 ASP A N 1
ATOM 651 C CA . ASP A 1 90 ? 3.097 -9.055 -6.401 1.00 97.69 90 ASP A CA 1
ATOM 652 C C . ASP A 1 90 ? 2.640 -9.324 -7.839 1.00 97.69 90 ASP A C 1
ATOM 654 O O . ASP A 1 90 ? 3.442 -9.297 -8.772 1.00 97.69 90 ASP A O 1
ATOM 658 N N . SER A 1 91 ? 1.328 -9.436 -8.053 1.00 98.06 91 SER A N 1
ATOM 659 C CA . SER A 1 91 ? 0.751 -9.570 -9.398 1.00 98.06 91 SER A CA 1
ATOM 660 C C . SER A 1 91 ? 1.100 -8.373 -10.293 1.00 98.06 91 SER A C 1
ATOM 662 O O . SER A 1 91 ? 1.427 -8.546 -11.470 1.00 98.06 91 SER A O 1
ATOM 664 N N . PHE A 1 92 ? 1.082 -7.156 -9.739 1.00 97.81 92 PHE A N 1
ATOM 665 C CA . PHE A 1 92 ? 1.530 -5.954 -10.438 1.00 97.81 92 PHE A CA 1
ATOM 666 C C . PHE A 1 92 ? 3.018 -6.040 -10.808 1.00 97.81 92 PHE A C 1
ATOM 668 O O . PHE A 1 92 ? 3.359 -5.834 -11.974 1.00 97.81 92 PHE A O 1
ATOM 675 N N . ALA A 1 93 ? 3.892 -6.410 -9.870 1.00 97.38 93 ALA A N 1
ATOM 676 C CA . ALA A 1 93 ? 5.324 -6.550 -10.118 1.00 97.38 93 ALA A CA 1
ATOM 677 C C . ALA A 1 93 ? 5.620 -7.566 -11.235 1.00 97.38 93 ALA A C 1
ATOM 679 O O . ALA A 1 93 ? 6.378 -7.265 -12.162 1.00 97.38 93 ALA A O 1
ATOM 680 N N . VAL A 1 94 ? 4.943 -8.720 -11.213 1.00 97.50 94 VAL A N 1
ATOM 681 C CA . VAL A 1 94 ? 5.025 -9.747 -12.264 1.00 97.50 94 VAL A CA 1
ATOM 682 C C . VAL A 1 94 ? 4.564 -9.198 -13.614 1.00 97.50 94 VAL A C 1
ATOM 684 O O . VAL A 1 94 ? 5.255 -9.380 -14.618 1.00 97.50 94 VAL A O 1
ATOM 687 N N . SER A 1 95 ? 3.444 -8.466 -13.659 1.00 97.00 95 SER A N 1
ATOM 688 C CA . SER A 1 95 ? 2.941 -7.859 -14.905 1.00 97.00 95 SER A CA 1
ATOM 689 C C . SER A 1 95 ? 3.926 -6.858 -15.524 1.00 97.00 95 SER A C 1
ATOM 691 O O . SER A 1 95 ? 3.984 -6.704 -16.744 1.00 97.00 95 SER A O 1
ATOM 693 N N . ARG A 1 96 ? 4.749 -6.220 -14.683 1.00 95.94 96 ARG A N 1
ATOM 694 C CA . ARG A 1 96 ? 5.815 -5.291 -15.074 1.00 95.94 96 ARG A CA 1
ATOM 695 C C . ARG A 1 96 ? 7.168 -5.979 -15.302 1.00 95.94 96 ARG A C 1
ATOM 697 O O . ARG A 1 96 ? 8.129 -5.294 -15.633 1.00 95.94 96 ARG A O 1
ATOM 704 N N . ARG A 1 97 ? 7.240 -7.313 -15.177 1.00 96.12 97 ARG A N 1
ATOM 705 C CA . ARG A 1 97 ? 8.461 -8.137 -15.301 1.00 96.12 97 ARG A CA 1
ATOM 706 C C . ARG A 1 97 ? 9.573 -7.738 -14.322 1.00 96.12 97 ARG A C 1
ATOM 708 O O . ARG A 1 97 ? 10.755 -7.862 -14.635 1.00 96.12 97 ARG A O 1
ATOM 715 N N . LEU A 1 98 ? 9.187 -7.262 -13.143 1.00 97.06 98 LEU A N 1
ATOM 716 C CA . LEU A 1 98 ? 10.106 -6.900 -12.067 1.00 97.06 98 LEU A CA 1
ATOM 717 C C . LEU A 1 98 ? 10.501 -8.161 -11.289 1.00 97.06 98 LEU A C 1
ATOM 719 O O . LEU A 1 98 ? 9.756 -9.139 -11.246 1.00 97.06 98 LEU A O 1
ATOM 723 N N . LYS A 1 99 ? 11.688 -8.153 -10.683 1.00 95.88 99 LYS A N 1
ATOM 724 C CA . LYS A 1 99 ? 12.291 -9.337 -10.049 1.00 95.88 99 LYS A CA 1
ATOM 725 C C . LYS A 1 99 ? 12.051 -9.409 -8.547 1.00 95.88 99 LYS A C 1
ATOM 727 O O . LYS A 1 99 ? 12.208 -10.479 -7.964 1.00 95.88 99 LYS A O 1
ATOM 732 N N . ARG A 1 100 ? 11.739 -8.282 -7.904 1.00 95.00 100 ARG A N 1
ATOM 733 C CA . ARG A 1 100 ? 11.513 -8.220 -6.455 1.00 95.00 100 ARG A CA 1
ATOM 734 C C . ARG A 1 100 ? 10.587 -7.083 -6.049 1.00 95.00 100 ARG A C 1
ATOM 736 O O . ARG A 1 100 ? 10.379 -6.136 -6.805 1.00 95.00 100 ARG A O 1
ATOM 743 N N . ILE A 1 101 ? 10.085 -7.179 -4.824 1.00 96.88 101 ILE A N 1
ATOM 744 C CA . ILE A 1 101 ? 9.314 -6.133 -4.155 1.00 96.88 101 ILE A CA 1
ATOM 745 C C . ILE A 1 101 ? 10.133 -5.608 -2.981 1.00 96.88 101 ILE A C 1
ATOM 747 O O . ILE A 1 101 ? 10.688 -6.394 -2.213 1.00 96.88 101 ILE A O 1
ATOM 751 N N . GLU A 1 102 ? 10.175 -4.291 -2.827 1.00 96.44 102 GLU A N 1
ATOM 752 C CA . GLU A 1 102 ? 10.765 -3.621 -1.668 1.00 96.44 102 GLU A CA 1
ATOM 753 C C . GLU A 1 102 ? 9.711 -2.749 -0.984 1.00 96.44 102 GLU A C 1
ATOM 755 O O . GLU A 1 102 ? 8.854 -2.169 -1.646 1.00 96.44 102 GLU A O 1
ATOM 760 N N . ALA A 1 103 ? 9.736 -2.699 0.347 1.00 96.56 103 ALA A N 1
ATOM 761 C CA . ALA A 1 103 ? 8.757 -1.973 1.150 1.00 96.56 103 ALA A CA 1
ATOM 762 C C . ALA A 1 103 ? 9.322 -1.657 2.544 1.00 96.56 103 ALA A C 1
ATOM 764 O O . ALA A 1 103 ? 10.087 -2.455 3.096 1.00 96.56 103 ALA A O 1
ATOM 765 N N . GLY A 1 104 ? 8.914 -0.522 3.117 1.00 95.38 104 GLY A N 1
ATOM 766 C CA . GLY A 1 104 ? 9.230 -0.112 4.488 1.00 95.38 104 GLY A CA 1
ATOM 767 C C . GLY A 1 104 ? 8.092 -0.406 5.472 1.00 95.38 104 GLY A C 1
ATOM 768 O O . GLY A 1 104 ? 6.916 -0.216 5.168 1.00 95.38 104 GLY A O 1
ATOM 769 N N . VAL A 1 105 ? 8.418 -0.881 6.676 1.00 95.56 105 VAL A N 1
ATOM 770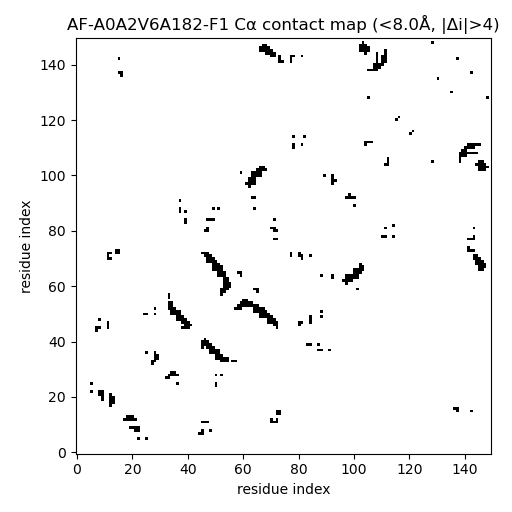 C CA . VAL A 1 105 ? 7.435 -1.029 7.759 1.00 95.56 105 VAL A CA 1
ATOM 771 C C . VAL A 1 105 ? 8.063 -0.681 9.103 1.00 95.56 105 VAL A C 1
ATOM 773 O O . VAL A 1 105 ? 9.139 -1.169 9.446 1.00 95.56 105 VAL A O 1
ATOM 776 N N . ASN A 1 106 ? 7.382 0.154 9.886 1.00 94.94 106 ASN A N 1
ATOM 777 C CA . ASN A 1 106 ? 7.767 0.425 11.264 1.00 94.94 106 ASN A CA 1
ATOM 778 C C . ASN A 1 106 ? 7.470 -0.806 12.139 1.00 94.94 106 ASN A C 1
ATOM 780 O O . ASN A 1 106 ? 6.352 -1.324 12.131 1.00 94.94 106 ASN A O 1
ATOM 784 N N . LEU A 1 107 ? 8.452 -1.259 12.924 1.00 93.56 107 LEU A N 1
ATOM 785 C CA . LEU A 1 107 ? 8.337 -2.472 13.744 1.00 93.56 107 LEU A CA 1
ATOM 786 C C . LEU A 1 107 ? 7.322 -2.363 14.894 1.00 93.56 107 LEU A C 1
ATOM 788 O O . LEU A 1 107 ? 6.908 -3.391 15.426 1.00 93.56 107 LEU A O 1
ATOM 792 N N . ALA A 1 108 ? 6.861 -1.158 15.246 1.00 94.00 108 ALA A N 1
ATOM 793 C CA . ALA A 1 108 ? 5.732 -0.983 16.160 1.00 94.00 108 ALA A CA 1
ATOM 794 C C . ALA A 1 108 ? 4.391 -1.442 15.544 1.00 94.00 108 ALA A C 1
ATOM 796 O O . ALA A 1 108 ? 3.443 -1.731 16.273 1.00 94.00 108 ALA A O 1
ATOM 797 N N . ARG A 1 109 ? 4.311 -1.586 14.210 1.00 95.94 109 ARG A N 1
ATOM 798 C CA . ARG A 1 109 ? 3.193 -2.226 13.487 1.00 95.94 109 ARG A CA 1
ATOM 799 C C . ARG A 1 109 ? 3.468 -3.725 13.333 1.00 95.94 109 ARG A C 1
ATOM 801 O O . ARG A 1 109 ? 3.654 -4.242 12.227 1.00 95.94 109 ARG A O 1
ATOM 808 N N . GLN A 1 110 ? 3.558 -4.409 14.474 1.00 96.00 110 GLN A N 1
ATOM 809 C CA . GLN A 1 110 ? 4.083 -5.775 14.584 1.00 96.00 110 GLN A CA 1
ATOM 810 C C . GLN A 1 110 ? 3.378 -6.774 13.663 1.00 96.00 110 GLN A C 1
ATOM 812 O O . GLN A 1 110 ? 4.040 -7.573 13.003 1.00 96.00 110 GLN A O 1
ATOM 817 N N . GLU A 1 111 ? 2.051 -6.720 13.570 1.00 97.56 111 GLU A N 1
ATOM 818 C CA . GLU A 1 111 ? 1.271 -7.665 12.774 1.00 97.56 111 GLU A CA 1
ATOM 819 C C . GLU A 1 111 ? 1.492 -7.468 11.269 1.00 97.56 111 GLU A C 1
ATOM 821 O O . GLU A 1 111 ? 1.518 -8.444 10.518 1.00 97.56 111 GLU A O 1
ATOM 826 N N 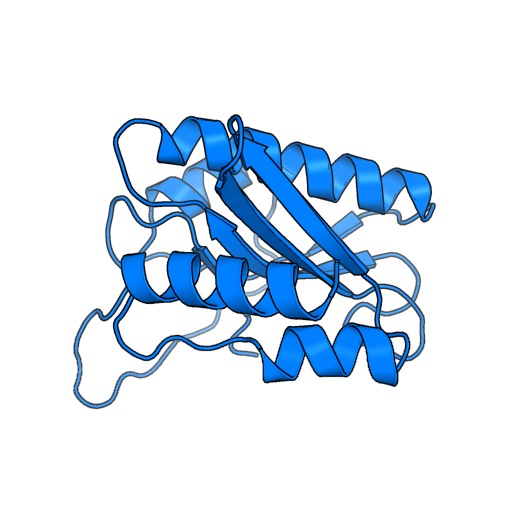. ALA A 1 112 ? 1.694 -6.226 10.818 1.00 97.88 112 ALA A N 1
ATOM 827 C CA . ALA A 1 112 ? 2.041 -5.932 9.430 1.00 97.88 112 ALA A CA 1
ATOM 828 C C . ALA A 1 112 ? 3.429 -6.489 9.090 1.00 97.88 112 ALA A C 1
ATOM 830 O O . ALA A 1 112 ? 3.587 -7.204 8.100 1.00 97.88 112 ALA A O 1
ATOM 831 N N . HIS A 1 113 ? 4.412 -6.243 9.962 1.00 96.75 113 HIS A N 1
ATOM 832 C CA . HIS A 1 113 ? 5.761 -6.789 9.823 1.00 96.75 113 HIS A CA 1
ATOM 833 C C . HIS A 1 113 ? 5.761 -8.329 9.792 1.00 96.75 113 HIS A C 1
ATOM 835 O O . HIS A 1 113 ? 6.341 -8.926 8.886 1.00 96.75 113 HIS A O 1
ATOM 841 N N . GLN A 1 114 ? 5.049 -8.989 10.711 1.00 97.69 114 GLN A N 1
ATOM 842 C CA . GLN A 1 114 ? 4.930 -10.453 10.737 1.00 97.69 114 GLN A CA 1
ATOM 843 C C . GLN A 1 114 ? 4.294 -11.010 9.459 1.00 97.69 114 GLN A C 1
ATOM 845 O O . GLN A 1 114 ? 4.750 -12.027 8.938 1.00 97.69 114 GLN A O 1
ATOM 850 N N . LYS A 1 115 ? 3.270 -10.339 8.918 1.00 98.00 115 LYS A N 1
ATOM 851 C CA . LYS A 1 115 ? 2.654 -10.721 7.641 1.00 98.00 115 LYS A CA 1
ATOM 852 C C . LYS A 1 115 ? 3.628 -10.602 6.476 1.00 98.00 115 LYS A C 1
ATOM 854 O O . LYS A 1 115 ? 3.675 -11.503 5.644 1.00 98.00 115 LYS A O 1
ATOM 859 N N . MET A 1 116 ? 4.438 -9.546 6.433 1.00 97.94 116 MET A N 1
ATOM 860 C CA . MET A 1 116 ? 5.486 -9.412 5.419 1.00 97.94 116 MET A CA 1
ATOM 861 C C . MET A 1 116 ? 6.513 -10.549 5.537 1.00 97.94 116 MET A C 1
ATOM 863 O O . MET A 1 116 ? 6.801 -11.210 4.540 1.00 97.94 116 MET A O 1
ATOM 867 N N . LEU A 1 117 ? 6.994 -10.863 6.745 1.00 97.94 117 LEU A N 1
ATOM 868 C CA . LEU A 1 117 ? 7.912 -11.991 6.957 1.00 97.94 117 LEU A CA 1
ATOM 869 C C . LEU A 1 117 ? 7.304 -13.332 6.520 1.00 97.94 117 LEU A C 1
ATOM 871 O O . LEU A 1 117 ? 7.956 -14.104 5.820 1.00 97.94 117 LEU A O 1
ATOM 875 N N . ALA A 1 118 ? 6.039 -13.591 6.861 1.00 97.75 118 ALA A N 1
ATOM 876 C CA . ALA A 1 118 ? 5.328 -14.807 6.460 1.00 97.75 118 ALA A CA 1
ATOM 877 C C . ALA A 1 118 ? 5.175 -14.944 4.932 1.00 97.75 118 ALA A C 1
ATOM 879 O O . ALA A 1 118 ? 4.996 -16.050 4.428 1.00 97.75 118 ALA A O 1
ATOM 880 N N . ARG A 1 119 ? 5.268 -13.833 4.190 1.00 96.19 119 ARG A N 1
ATOM 881 C CA . ARG A 1 119 ? 5.265 -13.801 2.720 1.00 96.19 119 ARG A CA 1
ATOM 882 C C . ARG A 1 119 ? 6.666 -13.794 2.101 1.00 96.19 119 ARG A C 1
ATOM 884 O O . ARG A 1 119 ? 6.793 -13.606 0.897 1.00 96.19 119 ARG A O 1
ATOM 891 N N . GLY A 1 120 ? 7.711 -14.008 2.899 1.00 97.00 120 GLY A N 1
ATOM 892 C CA . GLY A 1 120 ? 9.084 -14.154 2.418 1.00 97.00 120 GLY A CA 1
ATOM 893 C C . GLY A 1 120 ? 9.866 -12.848 2.276 1.00 97.00 120 GLY A C 1
ATOM 894 O O . GLY A 1 120 ? 10.981 -12.881 1.751 1.00 97.00 120 GLY A O 1
ATOM 895 N N . PH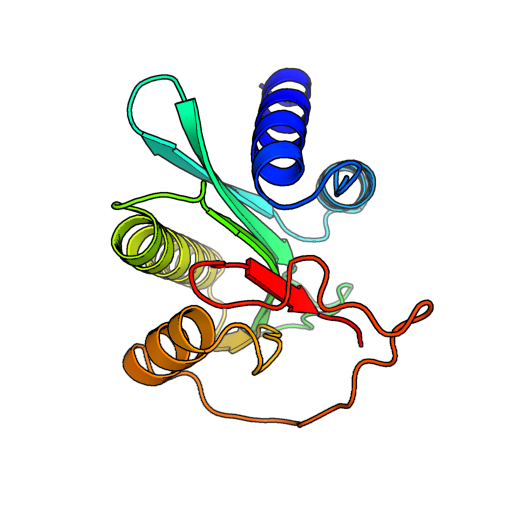E A 1 121 ? 9.341 -11.714 2.760 1.00 97.25 121 PHE A N 1
ATOM 896 C CA . PHE A 1 121 ? 10.140 -10.491 2.865 1.00 97.25 121 PHE A CA 1
ATOM 897 C C . PHE A 1 121 ? 11.325 -10.717 3.812 1.00 97.25 121 PHE A C 1
ATOM 899 O O . PHE A 1 121 ? 11.219 -11.423 4.817 1.00 97.25 121 PHE A O 1
ATOM 906 N N . ARG A 1 122 ? 12.463 -10.092 3.497 1.00 96.81 122 ARG A N 1
ATOM 907 C CA . ARG A 1 122 ? 13.685 -10.131 4.309 1.00 96.81 122 ARG A CA 1
ATOM 908 C C . ARG A 1 122 ? 14.124 -8.713 4.635 1.00 96.81 122 ARG A C 1
ATOM 910 O O . ARG A 1 122 ? 13.967 -7.809 3.819 1.00 96.81 122 ARG A O 1
ATOM 917 N N . ILE A 1 123 ? 14.692 -8.532 5.821 1.00 94.38 123 ILE A N 1
ATOM 918 C CA . ILE A 1 123 ? 15.199 -7.232 6.258 1.00 94.38 123 ILE A CA 1
ATOM 919 C C . ILE A 1 123 ? 16.484 -6.927 5.484 1.00 94.38 123 ILE A C 1
ATOM 921 O O . ILE A 1 123 ? 17.471 -7.645 5.622 1.00 94.38 123 ILE A O 1
ATOM 925 N N . ALA A 1 124 ? 16.464 -5.863 4.681 1.00 92.12 124 ALA A N 1
ATOM 926 C CA . ALA A 1 124 ? 17.639 -5.375 3.954 1.00 92.12 124 ALA A CA 1
ATOM 927 C C . ALA A 1 124 ? 18.377 -4.248 4.703 1.00 92.12 124 ALA A C 1
ATOM 929 O O . ALA A 1 124 ? 19.593 -4.132 4.606 1.00 92.12 124 ALA A O 1
ATOM 930 N N . PHE A 1 125 ? 17.646 -3.422 5.456 1.00 90.88 125 PHE A N 1
ATOM 931 C CA . PHE A 1 125 ? 18.169 -2.304 6.246 1.00 90.88 125 PHE A CA 1
ATOM 932 C C . PHE A 1 125 ? 17.213 -2.004 7.405 1.00 90.88 125 PHE A C 1
ATOM 934 O O . PHE A 1 125 ? 16.009 -2.240 7.286 1.00 90.88 125 PHE A O 1
ATOM 941 N N . GLN A 1 126 ? 17.746 -1.453 8.496 1.00 91.81 126 GLN A N 1
ATOM 942 C CA . GLN A 1 126 ? 16.984 -0.982 9.652 1.00 91.81 126 GLN A CA 1
ATOM 943 C C . GLN A 1 126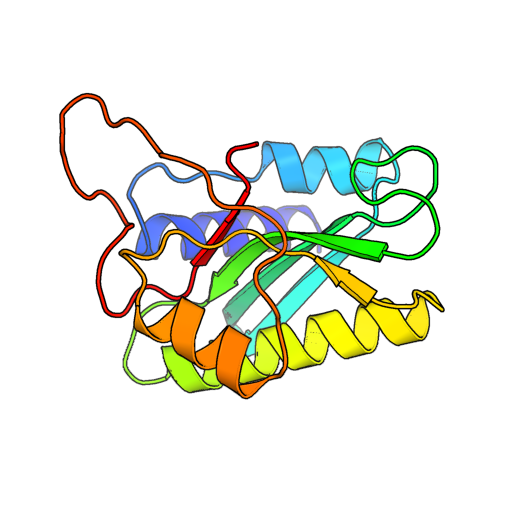 ? 17.289 0.497 9.901 1.00 91.81 126 GLN A C 1
ATOM 945 O O . GLN A 1 126 ? 18.453 0.889 9.940 1.00 91.81 126 GLN A O 1
ATOM 950 N N . GLY A 1 127 ? 16.241 1.298 10.086 1.00 90.62 127 GLY A N 1
ATOM 951 C CA . GLY A 1 127 ? 16.330 2.714 10.443 1.00 90.62 127 GLY A CA 1
ATOM 952 C C . GLY A 1 127 ? 15.578 3.015 11.738 1.00 90.62 127 GLY A C 1
ATOM 953 O O . GLY A 1 127 ? 14.876 2.155 12.273 1.00 90.62 127 GLY A O 1
ATOM 954 N N . VAL A 1 128 ? 15.714 4.247 12.229 1.00 89.81 128 VAL A N 1
ATOM 955 C CA . VAL A 1 128 ? 15.007 4.746 13.417 1.00 89.81 128 VAL A CA 1
ATOM 956 C C . VAL A 1 128 ? 14.127 5.922 13.011 1.00 89.81 128 VAL A C 1
ATOM 958 O O . VAL A 1 128 ? 14.620 6.902 12.458 1.00 89.81 128 VAL A O 1
ATOM 961 N N . THR A 1 129 ? 12.830 5.837 13.303 1.00 88.44 129 THR A N 1
ATOM 962 C CA . THR A 1 129 ? 11.896 6.957 13.133 1.00 88.44 129 THR A CA 1
ATOM 963 C C . THR A 1 129 ? 11.857 7.780 14.419 1.00 88.44 129 THR A C 1
ATOM 965 O O . THR A 1 129 ? 11.609 7.240 15.496 1.00 88.44 129 THR A O 1
ATOM 968 N N . MET A 1 130 ? 12.092 9.089 14.310 1.00 89.00 130 MET A N 1
ATOM 969 C CA . MET A 1 130 ? 12.036 10.029 15.434 1.00 89.00 130 MET A CA 1
ATOM 970 C C . MET A 1 130 ? 10.709 10.792 15.409 1.00 89.00 130 MET A C 1
ATOM 972 O O . MET A 1 130 ? 10.344 11.360 14.383 1.00 89.00 130 MET A O 1
ATOM 976 N N . HIS A 1 131 ? 10.003 10.834 16.540 1.00 86.06 131 HIS A N 1
ATOM 977 C CA . HIS A 1 131 ? 8.690 11.473 16.657 1.00 86.06 131 HIS A CA 1
ATOM 978 C C . HIS A 1 131 ? 8.759 12.759 17.492 1.00 86.06 131 HIS A C 1
ATOM 980 O O . HIS A 1 131 ? 9.425 12.807 18.530 1.00 86.06 131 HIS A O 1
ATOM 986 N N . LYS A 1 132 ? 8.041 13.803 17.054 1.00 87.94 132 LYS A N 1
ATOM 987 C CA . LYS A 1 132 ? 7.794 15.021 17.838 1.00 87.94 132 LYS A CA 1
ATOM 988 C C . LYS A 1 132 ? 6.322 15.457 17.689 1.00 87.94 132 LYS A C 1
ATOM 990 O O . LYS A 1 132 ? 5.950 15.843 16.584 1.00 87.94 132 LYS A O 1
ATOM 995 N N . PRO A 1 133 ? 5.514 15.460 18.770 1.00 90.62 133 PRO A N 1
ATOM 996 C CA . PRO A 1 133 ? 5.826 14.907 20.095 1.00 90.62 133 PRO A CA 1
ATOM 997 C C . PRO A 1 133 ? 6.124 13.401 20.020 1.00 90.62 133 PRO A C 1
ATOM 999 O O . PRO A 1 133 ? 5.856 12.764 19.004 1.00 90.62 133 PRO A O 1
ATOM 1002 N N . ASN A 1 134 ? 6.723 12.838 21.072 1.00 89.56 134 ASN A N 1
ATOM 1003 C CA . ASN A 1 134 ? 7.051 11.411 21.130 1.00 89.56 134 ASN 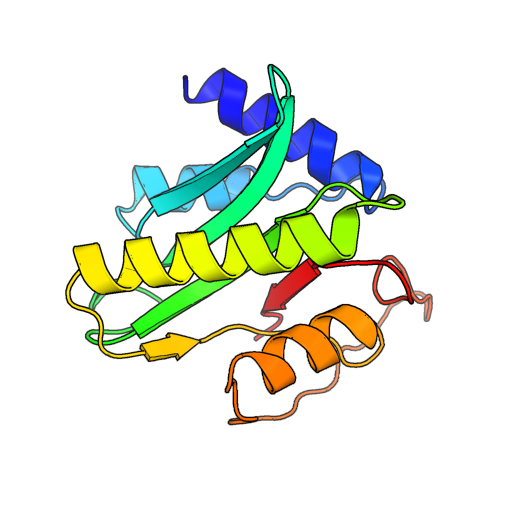A CA 1
ATOM 1004 C C . ASN A 1 134 ? 5.786 10.563 21.363 1.00 89.56 134 ASN A C 1
ATOM 1006 O O . ASN A 1 134 ? 5.582 10.009 22.441 1.00 89.56 134 ASN A O 1
ATOM 1010 N N . GLU A 1 135 ? 4.918 10.520 20.356 1.00 91.12 135 GLU A N 1
ATOM 1011 C CA . GLU A 1 135 ? 3.641 9.815 20.365 1.00 91.12 135 GLU A CA 1
ATOM 1012 C C . GLU A 1 135 ? 3.611 8.729 19.279 1.00 91.12 135 GLU A C 1
ATOM 1014 O O . GLU A 1 135 ? 4.159 8.934 18.193 1.00 91.12 135 GLU A O 1
ATOM 1019 N N . PRO A 1 136 ? 2.927 7.591 19.511 1.00 88.81 136 PRO A N 1
ATOM 1020 C CA . PRO A 1 136 ? 2.922 6.481 18.556 1.00 88.81 136 PRO A CA 1
ATOM 1021 C C . PRO A 1 136 ? 2.293 6.806 17.193 1.00 88.81 136 PRO A C 1
ATOM 1023 O O . PRO A 1 136 ? 2.581 6.129 16.206 1.00 88.81 136 PRO A O 1
ATOM 1026 N N . GLY A 1 137 ? 1.381 7.783 17.122 1.00 93.12 137 GLY A N 1
ATOM 1027 C CA . GLY A 1 137 ? 0.580 8.030 15.922 1.00 93.12 137 GLY A CA 1
ATOM 1028 C C . GLY A 1 137 ? -0.143 6.755 15.468 1.00 93.12 137 GLY A C 1
ATOM 1029 O O . GLY A 1 137 ? -0.837 6.109 16.258 1.00 93.12 137 GLY A O 1
ATOM 1030 N N . TYR A 1 138 ? 0.048 6.361 14.207 1.00 94.19 138 TYR A N 1
ATOM 1031 C CA . TYR A 1 138 ? -0.452 5.095 13.651 1.00 94.19 138 TYR A CA 1
ATOM 1032 C C . TYR A 1 138 ? 0.576 3.946 13.679 1.00 94.19 138 TYR A C 1
ATOM 1034 O O . TYR A 1 138 ? 0.301 2.854 13.177 1.00 94.19 138 TYR A O 1
ATOM 1042 N N . SER A 1 139 ? 1.747 4.138 14.288 1.00 94.12 139 SER A N 1
ATOM 1043 C CA . SER A 1 139 ? 2.738 3.081 14.517 1.00 94.12 139 SER A CA 1
ATOM 1044 C C . SER A 1 139 ? 2.370 2.262 15.758 1.00 94.12 139 SER A C 1
ATOM 1046 O O . SER A 1 139 ? 3.012 2.349 16.800 1.00 94.12 139 SER A O 1
ATOM 1048 N N . ARG A 1 140 ? 1.277 1.499 15.655 1.00 93.81 140 ARG A N 1
ATOM 1049 C CA . ARG A 1 140 ? 0.691 0.697 16.741 1.00 93.81 140 ARG A CA 1
ATOM 1050 C C . ARG A 1 140 ? 0.058 -0.594 16.216 1.00 93.81 140 ARG A C 1
ATOM 1052 O O . ARG A 1 140 ? -0.206 -0.714 15.018 1.00 93.81 140 ARG A O 1
ATOM 1059 N N . SER A 1 141 ? -0.236 -1.524 17.123 1.00 92.00 141 SER A N 1
ATOM 1060 C CA . SER A 1 141 ? -0.907 -2.793 16.817 1.00 92.00 141 SER A CA 1
ATOM 1061 C C . SER A 1 141 ? -2.220 -2.618 16.050 1.00 92.00 141 SER A C 1
ATOM 1063 O O . SER A 1 141 ? -2.939 -1.627 16.205 1.00 92.00 141 SER A O 1
ATOM 1065 N N . GLY A 1 142 ? -2.531 -3.598 15.203 1.00 93.38 142 GLY A N 1
ATOM 1066 C CA . GLY A 1 142 ? -3.725 -3.608 14.355 1.00 93.38 142 GLY A CA 1
ATOM 1067 C C . GLY A 1 142 ? -3.684 -2.665 13.144 1.00 93.38 142 GLY A C 1
ATOM 1068 O O . GLY A 1 142 ? -4.626 -2.676 12.348 1.00 93.38 142 GLY A O 1
ATOM 1069 N N . MET A 1 143 ? -2.618 -1.874 12.971 1.00 96.94 143 MET A N 1
ATOM 1070 C CA . MET A 1 143 ? -2.409 -1.039 11.785 1.00 96.94 143 MET A CA 1
ATOM 1071 C C . MET A 1 143 ? -1.593 -1.788 10.731 1.00 96.94 143 MET A C 1
ATOM 1073 O O . MET A 1 143 ? -0.460 -2.201 10.966 1.00 96.94 143 MET A O 1
ATOM 1077 N N . TYR A 1 144 ? -2.163 -1.913 9.536 1.00 98.31 144 TYR A N 1
ATOM 1078 C CA . TYR A 1 144 ? -1.547 -2.575 8.388 1.00 98.31 144 TYR A CA 1
ATOM 1079 C C . TYR A 1 144 ? -1.147 -1.530 7.350 1.00 98.31 144 TYR A C 1
ATOM 1081 O O . TYR A 1 144 ? -1.849 -1.311 6.360 1.00 98.31 144 TYR A O 1
ATOM 1089 N N . VAL A 1 145 ? -0.039 -0.848 7.650 1.00 98.06 145 VAL A N 1
ATOM 1090 C CA . VAL A 1 145 ? 0.497 0.269 6.867 1.00 98.06 145 VAL A CA 1
ATOM 1091 C C . VAL A 1 145 ? 1.967 0.026 6.542 1.00 98.06 145 VAL A C 1
ATOM 1093 O O . VAL A 1 145 ? 2.782 -0.228 7.437 1.00 98.06 145 VAL A O 1
ATOM 1096 N N . ILE A 1 146 ? 2.280 0.133 5.257 1.00 97.81 146 ILE A N 1
ATOM 1097 C CA . ILE A 1 146 ? 3.622 0.262 4.699 1.00 97.81 146 ILE A CA 1
ATOM 1098 C C . ILE A 1 146 ? 3.830 1.742 4.430 1.00 97.81 146 ILE A C 1
ATOM 1100 O O . ILE A 1 146 ? 3.002 2.386 3.789 1.00 97.81 146 ILE A O 1
ATOM 1104 N N . ASP A 1 147 ? 4.937 2.263 4.915 1.00 93.56 147 ASP A N 1
ATOM 1105 C CA . ASP A 1 147 ? 5.445 3.569 4.549 1.00 93.56 147 ASP A CA 1
ATOM 1106 C C . ASP A 1 147 ? 6.962 3.492 4.612 1.00 93.56 147 ASP A C 1
ATOM 1108 O O . ASP A 1 147 ? 7.539 2.848 5.494 1.00 93.56 147 ASP A O 1
ATOM 1112 N N . ASP A 1 148 ? 7.608 4.093 3.626 1.00 78.50 148 ASP A N 1
ATOM 1113 C CA . ASP A 1 148 ? 9.039 4.299 3.705 1.00 78.50 148 ASP A CA 1
ATOM 1114 C C . ASP A 1 148 ? 9.317 5.737 4.142 1.00 78.50 148 ASP A C 1
ATOM 1116 O O . ASP A 1 148 ? 8.748 6.690 3.611 1.00 78.50 148 ASP A O 1
ATOM 1120 N N . TRP A 1 149 ? 10.163 5.857 5.159 1.00 73.06 149 TRP A N 1
ATOM 1121 C CA . TRP A 1 149 ? 10.606 7.112 5.774 1.00 73.06 149 TRP A CA 1
ATOM 1122 C C . TRP A 1 149 ? 12.089 7.380 5.455 1.00 73.06 149 TRP A C 1
ATOM 1124 O O . TRP A 1 149 ? 12.758 8.107 6.192 1.00 73.06 149 TRP A O 1
ATOM 1134 N N . ARG A 1 150 ? 12.617 6.721 4.416 1.00 63.78 150 ARG A N 1
ATOM 1135 C CA . ARG A 1 150 ? 13.949 6.959 3.850 1.00 63.78 150 ARG A CA 1
ATOM 1136 C C . ARG A 1 150 ? 14.009 8.217 2.997 1.00 63.78 150 ARG A C 1
ATOM 1138 O O . ARG A 1 150 ? 12.990 8.553 2.353 1.00 63.78 150 ARG A O 1
#

Solvent-accessible surface area (backbone atoms only — not comparable to full-atom values): 8500 Å² total; per-residue (Å²): 105,72,76,50,52,47,49,47,48,42,58,42,33,41,70,64,35,83,84,45,70,60,58,68,56,61,47,44,28,67,77,67,63,28,43,48,74,51,77,36,69,57,86,98,40,73,38,30,41,32,39,34,26,37,32,70,92,32,98,30,26,75,46,24,29,23,33,52,32,30,42,33,42,70,59,97,57,24,70,63,45,42,55,51,47,54,52,51,52,48,53,49,24,53,75,70,71,32,80,46,78,46,72,32,62,60,73,53,13,45,63,40,48,51,52,42,45,77,72,69,56,73,90,86,78,88,86,83,89,87,60,87,70,86,58,61,83,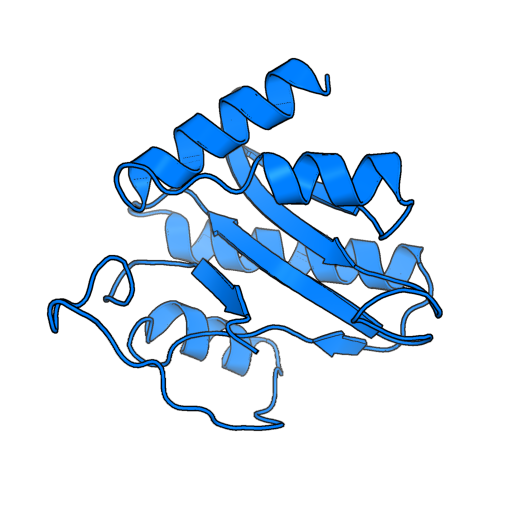61,52,31,74,80,36,48,57,34,45,54,90,125

Secondary structure (DSSP, 8-state):
-HHHHHHHHHHHHHTTSTT---HHHHHHHHHTT-EEEEEEEETTEEEEEEEEEEETTSTTEEEEEEEEEEEE--STTHHHHHHHHHHHHHHHHHHTT-SEEEE---TTSHHHHHHHHHTT-----------SS---TT-STT--EEE---

Radius of gyration: 14.55 Å; Cα contacts (8 Å, |Δi|>4): 264; chains: 1; bounding box: 36×30×36 Å

pLDDT: mean 93.92, std 5.69, range [63.78, 98.75]

Foldseek 3Di:
DLVVVQVLVQVQVCLLFNPDHCSVLQVCCVVVVQAHKQFDDDPPHTFKIWRWGEDCVYPQHHQETEGQKIFGHFDPCRLVSLLVRVVSSVVRSVVVNHDYYHFADDCQQVSLVVSCVVVPDDDPDDDDDDDVVPDCGSSHYRTNMIHDPD

Mean predicted aligned error: 3.2 Å